Protein AF-A0A352ULX7-F1 (afdb_monomer)

Structure (mmCIF, N/CA/C/O backbone):
data_AF-A0A352ULX7-F1
#
_entry.id   AF-A0A352ULX7-F1
#
loop_
_atom_site.group_PDB
_atom_site.id
_atom_site.type_symbol
_atom_site.label_atom_id
_atom_site.label_alt_id
_atom_site.label_comp_id
_atom_site.label_asym_id
_atom_site.label_entity_id
_atom_site.label_seq_id
_atom_site.pdbx_PDB_ins_code
_atom_site.Cartn_x
_atom_site.Cartn_y
_atom_site.Cartn_z
_atom_site.occupancy
_atom_site.B_iso_or_equiv
_atom_site.auth_seq_id
_atom_site.auth_comp_id
_atom_site.auth_asym_id
_atom_site.auth_atom_id
_atom_site.pdbx_PDB_model_num
ATOM 1 N N . HIS A 1 1 ? 0.522 -12.692 -4.688 1.00 53.62 1 HIS A N 1
ATOM 2 C CA . HIS A 1 1 ? 1.016 -13.237 -3.403 1.00 53.62 1 HIS A CA 1
ATOM 3 C C . HIS A 1 1 ? 0.995 -12.275 -2.204 1.00 53.62 1 HIS A C 1
ATOM 5 O O . HIS A 1 1 ? 0.684 -12.737 -1.119 1.00 53.62 1 HIS A O 1
ATOM 11 N N . TYR A 1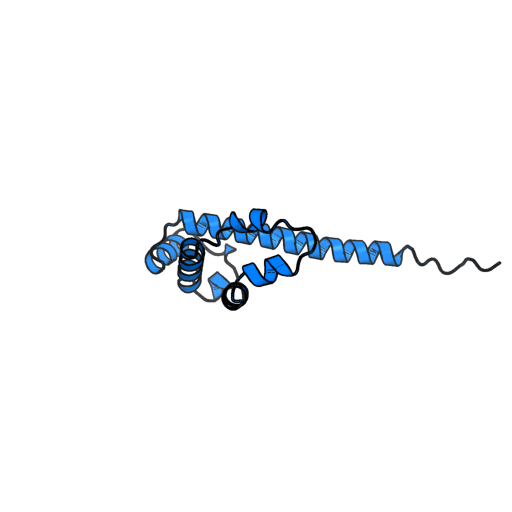 2 ? 1.266 -10.964 -2.324 1.00 55.81 2 TYR A N 1
ATOM 12 C CA . TYR A 1 2 ? 1.248 -10.044 -1.157 1.00 55.81 2 TYR A CA 1
ATOM 13 C C . TYR A 1 2 ? -0.125 -9.937 -0.456 1.00 55.81 2 TYR A C 1
ATOM 15 O O . TYR A 1 2 ? -0.206 -9.957 0.767 1.00 55.81 2 TYR A O 1
ATOM 23 N N . TYR A 1 3 ? -1.215 -9.898 -1.229 1.00 62.03 3 TYR A N 1
ATOM 24 C CA . TYR A 1 3 ? -2.576 -9.896 -0.680 1.00 62.03 3 TYR A CA 1
ATOM 25 C C . TYR A 1 3 ? -2.904 -11.191 0.079 1.00 62.03 3 TYR A C 1
ATOM 27 O O . TYR A 1 3 ? -3.437 -11.133 1.176 1.00 62.03 3 TYR A O 1
ATOM 35 N N . GLU A 1 4 ? -2.516 -12.351 -0.456 1.00 66.56 4 GLU A N 1
ATOM 36 C CA . GLU A 1 4 ? -2.720 -13.649 0.205 1.00 66.56 4 GLU A CA 1
ATOM 37 C C . GLU A 1 4 ? -1.955 -13.742 1.529 1.00 66.56 4 GLU A C 1
ATOM 39 O O . GLU A 1 4 ? -2.478 -14.278 2.498 1.00 66.56 4 GLU A O 1
ATOM 44 N N . GLN A 1 5 ? -0.752 -13.161 1.604 1.00 61.19 5 GLN A N 1
ATOM 45 C CA . GLN A 1 5 ? 0.014 -13.075 2.852 1.00 61.19 5 GLN A CA 1
ATOM 46 C C . GLN A 1 5 ? -0.692 -12.196 3.897 1.00 61.19 5 GLN A C 1
ATOM 48 O O . GLN A 1 5 ? -0.713 -12.551 5.070 1.00 61.19 5 GLN A O 1
ATOM 53 N N . LEU A 1 6 ? -1.327 -11.091 3.486 1.00 64.50 6 LEU A N 1
ATOM 54 C CA . LEU A 1 6 ? -2.125 -10.247 4.387 1.00 64.50 6 LEU A CA 1
ATOM 55 C C . LEU A 1 6 ? -3.447 -10.908 4.803 1.00 64.50 6 LEU A C 1
ATOM 57 O O . LEU A 1 6 ? -3.853 -10.804 5.957 1.00 64.50 6 LEU A O 1
ATOM 61 N N . VAL A 1 7 ? -4.112 -11.622 3.894 1.00 62.66 7 VAL A N 1
ATOM 62 C CA . VAL A 1 7 ? -5.353 -12.355 4.189 1.00 62.66 7 VAL A CA 1
ATOM 63 C C . VAL A 1 7 ? -5.086 -13.564 5.085 1.00 62.66 7 VAL A C 1
ATOM 65 O O . VAL A 1 7 ? -5.880 -13.833 5.979 1.00 62.66 7 VAL A O 1
ATOM 68 N N . SER A 1 8 ? -3.947 -14.245 4.930 1.00 59.94 8 SER A N 1
ATOM 69 C CA . SER A 1 8 ? -3.533 -15.321 5.841 1.00 59.94 8 SER A CA 1
ATOM 70 C C . SER A 1 8 ? -3.338 -14.826 7.278 1.00 59.94 8 SER A C 1
ATOM 72 O O . SER A 1 8 ? -3.543 -15.601 8.205 1.00 59.94 8 SER A O 1
ATOM 74 N N . LEU A 1 9 ? -2.988 -13.548 7.471 1.00 53.81 9 LEU A N 1
ATOM 75 C CA . LEU A 1 9 ? -2.943 -12.911 8.793 1.00 53.81 9 LEU A CA 1
ATOM 76 C C . LEU A 1 9 ? -4.342 -12.517 9.295 1.00 53.81 9 LEU A C 1
ATOM 78 O O . LEU A 1 9 ? -4.599 -12.585 10.488 1.00 53.81 9 LEU A O 1
ATOM 82 N N . LYS A 1 10 ? -5.259 -12.151 8.389 1.00 51.81 10 LYS A N 1
ATOM 83 C CA . LYS A 1 10 ? -6.671 -11.842 8.689 1.00 51.81 10 LYS A CA 1
ATOM 84 C C . LYS A 1 10 ? -7.493 -13.091 9.053 1.00 51.81 10 LYS A C 1
ATOM 86 O O . LYS A 1 10 ? -8.476 -12.979 9.773 1.00 51.81 10 LYS A O 1
ATOM 91 N N . GLY A 1 11 ? -7.109 -14.262 8.536 1.00 52.84 11 GLY A N 1
ATOM 92 C CA . GLY A 1 11 ? -7.776 -15.550 8.766 1.00 52.84 11 GLY A CA 1
ATOM 93 C C . GLY A 1 11 ? -7.333 -16.297 10.028 1.00 52.84 11 GLY A C 1
ATOM 94 O O . GLY A 1 11 ? -7.975 -17.276 10.401 1.00 52.84 11 GLY A O 1
ATOM 95 N N . MET A 1 12 ? -6.269 -15.847 10.700 1.00 51.66 12 MET A N 1
ATOM 96 C CA . MET A 1 12 ? -5.955 -16.294 12.056 1.00 51.66 12 MET A CA 1
ATOM 97 C C . MET A 1 12 ? -6.806 -15.468 13.019 1.00 51.66 12 MET A C 1
ATOM 99 O O . MET A 1 12 ? -6.489 -14.318 13.318 1.00 51.66 12 MET A O 1
ATOM 103 N N . GLY A 1 13 ? -7.928 -16.051 13.446 1.00 48.56 13 GLY A N 1
ATOM 104 C CA . GLY A 1 13 ? -8.700 -15.537 14.571 1.00 48.56 13 GLY A CA 1
ATOM 105 C C . GLY A 1 13 ? -7.775 -15.263 15.756 1.00 48.56 13 GLY A C 1
ATOM 106 O O . GLY A 1 13 ? -6.852 -16.036 16.005 1.00 48.56 13 GLY A O 1
ATOM 107 N N . SER A 1 14 ? -8.013 -14.122 16.405 1.00 54.56 14 SER A N 1
ATOM 108 C CA . SER A 1 14 ? -7.418 -13.715 17.680 1.00 54.56 14 SER A CA 1
ATOM 109 C C . SER A 1 14 ? -5.894 -13.863 17.757 1.00 54.56 14 SER A C 1
ATOM 111 O O . SER A 1 14 ? -5.341 -14.859 18.212 1.00 54.56 14 SER A O 1
ATOM 113 N N . MET A 1 15 ? -5.182 -12.767 17.481 1.00 52.06 15 MET A N 1
ATOM 114 C CA . MET A 1 15 ? -3.811 -12.575 17.978 1.00 52.06 15 MET A CA 1
ATOM 115 C C . MET A 1 15 ? -3.660 -12.843 19.495 1.00 52.06 15 MET A C 1
ATOM 117 O O . MET A 1 15 ? -2.542 -13.037 19.967 1.00 52.06 15 MET A O 1
ATOM 121 N N . GLU A 1 16 ? -4.759 -12.854 20.256 1.00 52.75 16 GLU A N 1
ATOM 122 C CA . GLU A 1 16 ? -4.810 -13.290 21.655 1.00 52.75 16 GLU A CA 1
ATOM 123 C C . GLU A 1 16 ? -4.384 -14.756 21.837 1.00 52.75 16 GLU A C 1
ATOM 125 O O . GLU A 1 16 ? -3.676 -15.054 22.798 1.00 52.75 16 GLU A O 1
ATOM 130 N N . ASP A 1 17 ? -4.697 -15.645 20.889 1.00 55.38 17 ASP A N 1
ATOM 131 C CA . ASP A 1 17 ? -4.293 -17.056 20.949 1.00 55.38 17 ASP A CA 1
ATOM 132 C C . ASP A 1 17 ? -2.806 -17.234 20.604 1.00 55.38 17 ASP A C 1
ATOM 134 O O . ASP A 1 17 ? -2.101 -18.037 21.216 1.00 55.38 17 ASP A O 1
ATOM 138 N N . LEU A 1 18 ? -2.283 -16.416 19.681 1.00 53.75 18 LEU A N 1
ATOM 139 C CA . LEU A 1 18 ? -0.853 -16.371 19.343 1.00 53.75 18 LEU A CA 1
ATOM 140 C C . LEU A 1 18 ? -0.003 -15.768 20.471 1.00 53.75 18 LEU A C 1
ATOM 142 O O . LEU A 1 18 ? 1.109 -16.236 20.721 1.00 53.75 18 LEU A O 1
ATOM 146 N N . ALA A 1 19 ? -0.524 -14.759 21.176 1.00 56.19 19 ALA A N 1
ATOM 147 C CA . ALA A 1 19 ? 0.122 -14.162 22.346 1.00 56.19 19 ALA A CA 1
ATOM 148 C C . ALA A 1 19 ? 0.347 -15.191 23.467 1.00 56.19 19 ALA A C 1
ATOM 150 O O . ALA A 1 19 ? 1.355 -15.122 24.167 1.00 56.19 19 ALA A O 1
ATOM 151 N N . GLY A 1 20 ? -0.560 -16.166 23.604 1.00 57.69 20 GLY A N 1
ATOM 152 C CA . GLY A 1 20 ? -0.455 -17.262 24.570 1.00 57.69 20 GLY A CA 1
ATOM 153 C C . GLY A 1 20 ? 0.594 -18.330 24.233 1.00 57.69 20 GLY A C 1
ATOM 154 O O . GLY A 1 20 ? 0.946 -19.120 25.107 1.00 57.69 20 GLY A O 1
ATOM 155 N N . MET A 1 21 ? 1.122 -18.363 23.003 1.00 62.00 21 MET A N 1
ATOM 156 C CA . MET A 1 21 ? 2.067 -19.395 22.543 1.00 62.00 21 MET A CA 1
ATOM 157 C C . MET A 1 21 ? 3.538 -18.949 22.526 1.00 62.00 21 MET A C 1
ATOM 159 O O . MET A 1 21 ? 4.413 -19.777 22.269 1.00 62.00 21 MET A O 1
ATOM 163 N N . ILE A 1 22 ? 3.843 -17.675 22.806 1.00 54.41 22 ILE A N 1
ATOM 164 C CA . ILE A 1 22 ? 5.223 -17.160 22.839 1.00 54.41 22 ILE A CA 1
ATOM 165 C C . ILE A 1 22 ? 5.682 -17.015 24.300 1.00 54.41 22 ILE A C 1
ATOM 167 O O . ILE A 1 22 ? 5.328 -16.034 24.961 1.00 54.41 22 ILE A O 1
ATOM 171 N N . PRO A 1 23 ? 6.490 -17.953 24.833 1.00 53.47 23 PRO A N 1
ATOM 172 C CA . PRO A 1 23 ? 7.011 -17.834 26.189 1.00 53.47 23 PRO A CA 1
ATOM 173 C C . PRO A 1 23 ? 7.939 -16.616 26.297 1.00 53.47 23 PRO A C 1
ATOM 175 O O . PRO A 1 23 ? 8.887 -16.471 25.528 1.00 53.47 23 PRO A O 1
ATOM 178 N N . GLY A 1 24 ? 7.667 -15.739 27.266 1.00 62.62 24 GLY A N 1
ATOM 179 C CA . GLY A 1 24 ? 8.485 -14.554 27.552 1.00 62.62 24 GLY A CA 1
AT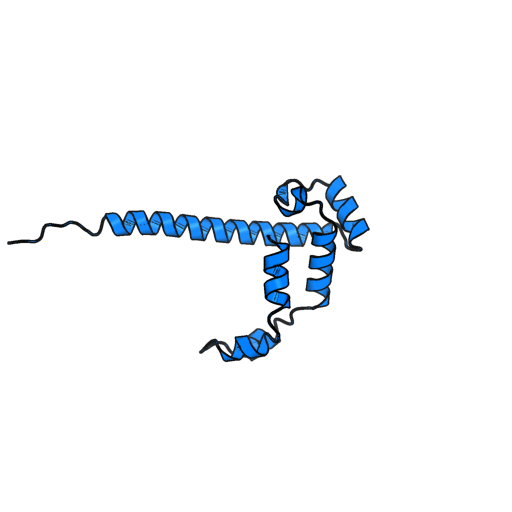OM 180 C C . GLY A 1 24 ? 8.039 -13.256 26.872 1.00 62.62 24 GLY A C 1
ATOM 181 O O . GLY A 1 24 ? 8.697 -12.235 27.065 1.00 62.62 24 GLY A O 1
ATOM 182 N N . MET A 1 25 ? 6.929 -13.252 26.123 1.00 59.44 25 MET A N 1
ATOM 183 C CA . MET A 1 25 ? 6.349 -12.021 25.580 1.00 59.44 25 MET A CA 1
ATOM 184 C C . MET A 1 25 ? 5.160 -11.578 26.437 1.00 59.44 25 MET A C 1
ATOM 186 O O . MET A 1 25 ? 4.178 -12.298 26.587 1.00 59.44 25 MET A O 1
ATOM 190 N N . ASP A 1 26 ? 5.264 -10.395 27.040 1.00 56.16 26 ASP A N 1
ATOM 191 C CA . ASP A 1 26 ? 4.213 -9.840 27.889 1.00 56.16 26 ASP A CA 1
ATOM 192 C C . ASP A 1 26 ? 2.962 -9.571 27.033 1.00 56.16 26 ASP A C 1
ATOM 194 O O . ASP A 1 26 ? 3.001 -8.767 26.097 1.00 56.16 26 ASP A O 1
ATOM 198 N N . ALA A 1 27 ? 1.839 -10.231 27.328 1.00 54.34 27 ALA A N 1
ATOM 199 C CA . ALA A 1 27 ? 0.582 -10.067 26.589 1.00 54.34 27 ALA A CA 1
ATOM 200 C C . ALA A 1 27 ? 0.116 -8.593 26.538 1.00 54.34 27 ALA A C 1
ATOM 202 O O . ALA A 1 27 ? -0.616 -8.186 25.633 1.00 54.34 27 ALA A O 1
ATOM 203 N N . LYS A 1 28 ? 0.584 -7.750 27.471 1.00 52.69 28 LYS A N 1
ATOM 204 C CA . LYS A 1 28 ? 0.364 -6.295 27.454 1.00 52.69 28 LYS A CA 1
ATOM 205 C C . LYS A 1 28 ? 1.160 -5.550 26.377 1.00 52.69 28 LYS A C 1
ATOM 207 O O . LYS A 1 28 ? 0.669 -4.534 25.891 1.00 52.69 28 LYS A O 1
ATOM 212 N N . ALA A 1 29 ? 2.334 -6.036 25.973 1.00 52.38 29 ALA A N 1
ATOM 213 C CA . ALA A 1 29 ? 3.114 -5.446 24.882 1.00 52.38 29 ALA A CA 1
ATOM 214 C C . ALA A 1 29 ? 2.412 -5.627 23.523 1.00 52.38 29 ALA A C 1
ATOM 216 O O . ALA A 1 29 ? 2.516 -4.767 22.651 1.00 52.38 29 ALA A O 1
ATOM 217 N N . LEU A 1 30 ? 1.627 -6.700 23.376 1.00 49.47 30 LEU A N 1
ATOM 218 C CA . LEU A 1 30 ? 0.772 -6.935 22.210 1.00 49.47 30 LEU A CA 1
ATOM 219 C C . LEU A 1 30 ? -0.574 -6.201 22.277 1.00 49.47 30 LEU A C 1
ATOM 221 O O . LEU A 1 30 ? -1.094 -5.826 21.233 1.00 49.47 30 LEU A O 1
ATOM 225 N N . LYS A 1 31 ? -1.111 -5.910 23.473 1.00 46.81 31 LYS A N 1
ATOM 226 C CA . LYS A 1 31 ? -2.339 -5.098 23.632 1.00 46.81 31 LYS A CA 1
ATOM 227 C C . LYS A 1 31 ? -2.229 -3.680 23.053 1.00 46.81 31 LYS A C 1
ATOM 229 O O . LYS A 1 31 ? -3.251 -3.086 22.733 1.00 46.81 31 LYS A O 1
ATOM 234 N N . GLY A 1 32 ? -1.018 -3.127 22.946 1.00 43.56 32 GLY A N 1
ATOM 235 C CA . GLY A 1 32 ? -0.760 -1.816 22.332 1.00 43.56 32 GLY A CA 1
ATOM 236 C C . GLY A 1 32 ? -0.546 -1.869 20.817 1.00 43.56 32 GLY A C 1
ATOM 237 O O . GLY A 1 32 ? -0.708 -0.858 20.135 1.00 43.56 32 GLY A O 1
ATOM 238 N N . ALA A 1 33 ? -0.248 -3.050 20.274 1.00 49.09 33 ALA A N 1
ATOM 239 C CA . ALA A 1 33 ? -0.352 -3.327 18.851 1.00 49.09 33 ALA A CA 1
ATOM 240 C C . ALA A 1 33 ? -1.817 -3.642 18.531 1.00 49.09 33 ALA A C 1
ATOM 242 O O . ALA A 1 33 ? -2.139 -4.724 18.045 1.00 49.09 33 ALA A O 1
ATOM 243 N N . SER A 1 34 ? -2.720 -2.702 18.835 1.00 47.84 34 SER A N 1
ATOM 244 C CA . SER A 1 34 ? -4.059 -2.728 18.262 1.00 47.84 34 SER A CA 1
ATOM 245 C C . SER A 1 34 ? -3.859 -2.747 16.758 1.00 47.84 34 SER A C 1
ATOM 247 O O . SER A 1 34 ? -3.470 -1.739 16.161 1.00 47.84 34 SER A O 1
ATOM 249 N N . PHE A 1 35 ? -4.052 -3.918 16.158 1.00 53.66 35 PHE A N 1
ATOM 250 C CA . PHE A 1 35 ? -4.237 -4.048 14.730 1.00 53.66 35 PHE A CA 1
ATOM 251 C C . PHE A 1 35 ? -5.454 -3.192 14.421 1.00 53.66 35 PHE A C 1
ATOM 253 O O . PHE A 1 35 ? -6.588 -3.607 14.627 1.00 53.66 35 PHE A O 1
ATOM 260 N N . ASP A 1 36 ? -5.203 -1.936 14.052 1.00 62.44 36 ASP A N 1
ATOM 261 C CA . ASP A 1 36 ? -6.253 -1.008 13.688 1.00 62.44 36 ASP A CA 1
ATOM 262 C C . ASP A 1 36 ? -6.912 -1.619 12.457 1.00 62.44 36 ASP A C 1
ATOM 264 O O . ASP A 1 36 ? -6.370 -1.569 11.350 1.00 62.44 36 ASP A O 1
ATOM 268 N N . GLU A 1 37 ? -8.060 -2.262 12.658 1.00 68.19 37 GLU A N 1
ATOM 269 C CA . GLU A 1 37 ? -8.839 -2.878 11.588 1.00 68.19 37 GLU A CA 1
ATOM 270 C C . GLU A 1 37 ? -9.098 -1.862 10.471 1.00 68.19 37 GLU A C 1
ATOM 272 O O . GLU A 1 37 ? -9.148 -2.225 9.296 1.00 68.19 37 GLU A O 1
ATOM 277 N N . LYS A 1 38 ? -9.157 -0.563 10.808 1.00 76.75 38 LYS A N 1
ATOM 278 C CA . LYS A 1 38 ? -9.269 0.532 9.839 1.00 76.75 38 LYS A CA 1
ATOM 279 C C . LYS A 1 38 ? -7.973 0.784 9.070 1.00 76.75 38 LYS A C 1
ATOM 281 O O . LYS A 1 38 ? -8.008 1.251 7.934 1.00 76.75 38 LYS A O 1
ATOM 286 N N . ALA A 1 39 ? -6.805 0.542 9.655 1.00 77.44 39 ALA A N 1
ATOM 287 C CA . ALA A 1 39 ? -5.528 0.601 8.941 1.00 77.44 39 ALA A CA 1
ATOM 288 C C . ALA A 1 39 ? -5.358 -0.603 8.001 1.00 77.44 39 ALA A C 1
ATOM 290 O O . ALA A 1 39 ? -4.915 -0.431 6.860 1.00 77.44 39 ALA A O 1
ATOM 291 N N . LEU A 1 40 ? -5.768 -1.795 8.443 1.00 80.44 40 LEU A N 1
ATOM 292 C CA . LEU A 1 40 ? -5.791 -2.996 7.608 1.00 80.44 40 LEU A CA 1
ATOM 293 C C . LEU A 1 40 ? -6.773 -2.857 6.444 1.00 80.44 40 LEU A C 1
ATOM 295 O O . LEU A 1 40 ? -6.392 -3.105 5.303 1.00 80.44 40 LEU A O 1
ATOM 299 N N . SER A 1 41 ? -7.999 -2.396 6.697 1.00 86.06 41 SER A N 1
ATOM 300 C CA . SER A 1 41 ? -9.008 -2.220 5.646 1.00 86.06 41 SER A CA 1
ATOM 301 C C . SER A 1 41 ? -8.596 -1.168 4.614 1.00 86.06 41 SER A C 1
ATOM 303 O O . SER A 1 41 ? -8.770 -1.383 3.416 1.00 86.06 41 SER A O 1
ATOM 305 N N . ARG A 1 42 ? -7.956 -0.067 5.038 1.00 89.50 42 ARG A N 1
ATOM 306 C CA . ARG A 1 42 ? -7.361 0.921 4.118 1.00 89.50 42 ARG A CA 1
ATOM 307 C C . ARG A 1 42 ? -6.247 0.318 3.268 1.00 89.50 42 ARG A C 1
ATOM 309 O O . ARG A 1 42 ? -6.176 0.581 2.070 1.00 89.50 42 ARG A O 1
ATOM 316 N N . THR A 1 43 ? -5.389 -0.493 3.876 1.00 89.50 43 THR A N 1
ATOM 317 C CA . THR A 1 43 ? -4.310 -1.194 3.170 1.00 89.50 43 THR A CA 1
ATOM 318 C C . THR A 1 43 ? -4.872 -2.164 2.133 1.00 89.50 43 THR A C 1
ATOM 320 O O . THR A 1 43 ? -4.450 -2.151 0.977 1.00 89.50 43 THR A O 1
ATOM 323 N N . GLU A 1 44 ? -5.876 -2.948 2.518 1.00 90.62 44 GLU A N 1
ATOM 324 C CA . GLU A 1 44 ? -6.611 -3.849 1.633 1.00 90.62 44 GLU A CA 1
ATOM 325 C C . GLU A 1 44 ? -7.245 -3.086 0.461 1.00 90.62 44 GLU A C 1
ATOM 327 O O . GLU A 1 44 ? -7.002 -3.440 -0.692 1.00 90.62 44 GLU A O 1
ATOM 332 N N . ALA A 1 45 ? -7.952 -1.983 0.722 1.00 94.44 45 ALA A N 1
ATOM 333 C CA . ALA A 1 45 ? -8.557 -1.150 -0.318 1.00 94.44 45 ALA A CA 1
ATOM 334 C C . ALA A 1 45 ? -7.522 -0.591 -1.314 1.00 94.44 45 ALA A C 1
ATOM 336 O O . ALA A 1 45 ? -7.750 -0.607 -2.528 1.00 94.44 45 ALA A O 1
ATOM 337 N N . ILE A 1 46 ? -6.362 -0.136 -0.822 1.00 95.19 46 ILE A N 1
ATOM 338 C CA . ILE A 1 46 ? -5.245 0.334 -1.658 1.00 95.19 46 ILE A CA 1
ATOM 339 C C . ILE A 1 46 ? -4.749 -0.786 -2.579 1.00 95.19 46 ILE A C 1
ATOM 341 O O . ILE A 1 46 ? -4.607 -0.574 -3.784 1.00 95.19 46 ILE A O 1
ATOM 345 N N . ILE A 1 47 ? -4.501 -1.980 -2.035 1.00 93.44 47 ILE A N 1
ATOM 346 C CA . ILE A 1 47 ? -3.975 -3.123 -2.796 1.00 93.44 47 ILE A CA 1
ATOM 347 C C . ILE A 1 47 ? -4.998 -3.602 -3.827 1.00 93.44 47 ILE A C 1
ATOM 349 O O . ILE A 1 47 ? -4.641 -3.855 -4.981 1.00 93.44 47 ILE A O 1
ATOM 353 N N . LEU A 1 48 ? -6.275 -3.686 -3.449 1.00 95.06 48 LEU A N 1
ATOM 354 C CA . LEU A 1 48 ? -7.353 -4.092 -4.350 1.00 95.06 48 LEU A CA 1
ATOM 355 C C . LEU A 1 48 ? -7.538 -3.107 -5.517 1.00 95.06 48 LEU A C 1
ATOM 357 O O . LEU A 1 48 ? -7.869 -3.533 -6.621 1.00 95.06 48 LEU A O 1
ATOM 361 N N . SER A 1 49 ? -7.196 -1.832 -5.326 1.00 96.81 49 SER A N 1
ATOM 362 C CA . SER A 1 49 ? -7.235 -0.790 -6.368 1.00 96.81 49 SER A CA 1
ATOM 363 C C . SER A 1 49 ? -6.018 -0.787 -7.315 1.0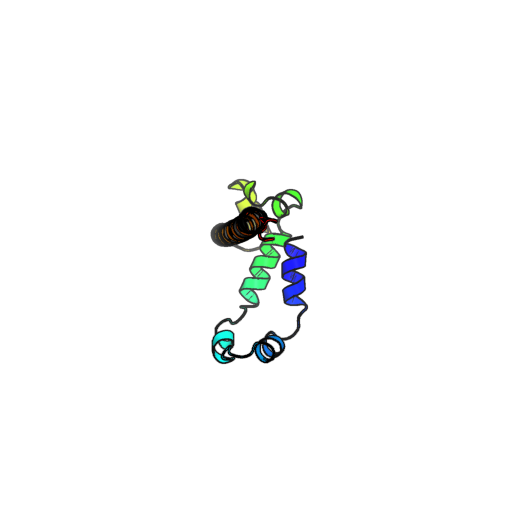0 96.81 49 SER A C 1
ATOM 365 O O . SER A 1 49 ? -5.961 -0.019 -8.286 1.00 96.81 49 SER A O 1
ATOM 367 N N . MET A 1 50 ? -5.018 -1.636 -7.060 1.00 96.44 50 MET A N 1
ATOM 368 C CA . MET A 1 50 ? -3.883 -1.860 -7.961 1.00 96.44 50 MET A CA 1
ATOM 369 C C . MET A 1 50 ? -4.216 -2.898 -9.034 1.00 96.44 50 MET A C 1
ATOM 371 O O . MET A 1 50 ? -4.946 -3.860 -8.794 1.00 96.44 50 MET A O 1
ATOM 375 N N . THR A 1 51 ? -3.596 -2.752 -10.202 1.00 96.19 51 THR A N 1
ATOM 376 C CA . THR A 1 51 ? -3.558 -3.803 -11.230 1.00 96.19 51 THR A CA 1
ATOM 377 C C . THR A 1 51 ? -2.611 -4.939 -10.814 1.00 96.19 51 THR A C 1
ATOM 379 O O . THR A 1 51 ? -1.686 -4.689 -10.037 1.00 96.19 51 THR A O 1
ATOM 382 N N . PRO A 1 52 ? -2.751 -6.167 -11.354 1.00 94.62 52 PRO A N 1
ATOM 383 C CA . PRO A 1 52 ? -1.862 -7.287 -11.020 1.00 94.62 52 PRO A CA 1
ATOM 384 C C . PRO A 1 52 ? -0.372 -6.945 -11.172 1.00 94.62 52 PRO A C 1
ATOM 386 O O . PRO A 1 52 ? 0.404 -7.120 -10.239 1.00 94.62 52 PRO A O 1
ATOM 389 N N . LYS A 1 53 ? -0.005 -6.295 -12.284 1.00 94.56 53 LYS A N 1
ATOM 390 C CA . LYS A 1 53 ? 1.370 -5.847 -12.555 1.00 94.56 53 LYS A CA 1
ATOM 391 C C . LYS A 1 53 ? 1.919 -4.888 -11.490 1.00 94.56 53 LYS A C 1
ATOM 393 O O . LYS A 1 53 ? 3.107 -4.915 -11.184 1.00 94.56 53 LYS A O 1
ATOM 398 N N . GLU A 1 54 ? 1.071 -4.015 -10.952 1.00 95.12 54 GLU A N 1
ATOM 399 C CA . GLU A 1 54 ? 1.453 -3.067 -9.899 1.00 95.12 54 GLU A CA 1
ATOM 400 C C . GLU A 1 54 ? 1.559 -3.747 -8.528 1.00 95.12 54 GLU A C 1
ATOM 402 O O . GLU A 1 54 ? 2.404 -3.350 -7.733 1.00 95.12 54 GLU A O 1
ATOM 407 N N . ARG A 1 55 ? 0.754 -4.785 -8.258 1.00 92.62 55 ARG A N 1
ATOM 408 C CA . ARG A 1 55 ? 0.857 -5.588 -7.025 1.00 92.62 55 ARG A CA 1
ATOM 409 C C . ARG A 1 55 ? 2.130 -6.428 -6.999 1.00 92.62 55 ARG A C 1
ATOM 411 O O . ARG A 1 55 ? 2.744 -6.557 -5.945 1.00 92.62 55 ARG A O 1
ATOM 418 N N . ASP A 1 56 ? 2.516 -6.979 -8.147 1.00 89.62 56 ASP A N 1
ATOM 419 C CA . ASP A 1 56 ? 3.730 -7.791 -8.280 1.00 89.62 56 ASP A CA 1
ATOM 420 C C . ASP A 1 56 ? 4.998 -6.937 -8.191 1.00 89.62 56 ASP A C 1
ATOM 422 O O . ASP A 1 56 ? 6.023 -7.378 -7.673 1.00 89.62 56 ASP A O 1
ATOM 426 N N . ASN A 1 57 ? 4.930 -5.693 -8.674 1.00 90.12 57 ASN A N 1
ATOM 427 C CA . ASN A 1 57 ? 6.031 -4.745 -8.586 1.00 90.12 57 ASN A CA 1
ATOM 428 C C . ASN A 1 57 ? 5.542 -3.334 -8.210 1.00 90.12 57 ASN A C 1
ATOM 430 O O . ASN A 1 57 ? 5.375 -2.484 -9.092 1.00 90.12 57 ASN A O 1
ATOM 434 N N . PRO A 1 58 ? 5.394 -3.039 -6.905 1.00 90.19 58 PRO A N 1
ATOM 435 C CA . PRO A 1 58 ? 4.954 -1.723 -6.434 1.00 90.19 58 PRO A CA 1
ATOM 436 C C . PRO A 1 58 ? 5.901 -0.569 -6.815 1.00 90.19 58 PRO A C 1
ATOM 438 O O . PRO A 1 58 ? 5.486 0.591 -6.841 1.00 90.19 58 PRO A O 1
ATOM 441 N N . GLY A 1 59 ? 7.153 -0.867 -7.186 1.00 88.94 59 GLY A N 1
ATOM 442 C CA . GLY A 1 59 ? 8.140 0.124 -7.625 1.00 88.94 59 GLY A CA 1
ATOM 443 C C . GLY A 1 59 ? 7.793 0.829 -8.943 1.00 88.94 59 GLY A C 1
ATOM 444 O O . GLY A 1 59 ? 8.319 1.905 -9.215 1.00 88.94 59 GLY A O 1
ATOM 445 N N . ILE A 1 60 ? 6.875 0.284 -9.754 1.00 93.38 60 ILE A N 1
ATOM 446 C CA . ILE A 1 60 ? 6.445 0.914 -11.020 1.00 93.38 60 ILE A CA 1
ATOM 447 C C . ILE A 1 60 ? 5.403 2.028 -10.824 1.00 93.38 60 ILE A C 1
ATOM 449 O O . ILE A 1 60 ? 4.959 2.650 -11.797 1.00 93.38 60 ILE A O 1
ATOM 453 N N . LEU A 1 61 ? 4.955 2.265 -9.586 1.00 94.75 61 LEU A N 1
ATOM 454 C CA . LEU A 1 61 ? 3.934 3.260 -9.278 1.00 94.75 61 LEU A CA 1
ATOM 455 C C . LEU A 1 61 ? 4.482 4.684 -9.424 1.00 94.75 61 LEU A C 1
ATOM 457 O O . LEU A 1 61 ? 5.124 5.232 -8.530 1.00 94.75 61 LEU A O 1
ATOM 461 N N . ASN A 1 62 ? 4.154 5.316 -10.548 1.00 96.12 62 ASN A N 1
ATOM 462 C CA . ASN A 1 62 ? 4.370 6.742 -10.776 1.00 96.12 62 ASN A CA 1
ATOM 463 C C . ASN A 1 62 ? 3.221 7.599 -10.200 1.00 96.12 62 ASN A C 1
ATOM 465 O O . ASN A 1 62 ? 2.209 7.084 -9.718 1.00 96.12 62 ASN A O 1
ATOM 469 N N . SER A 1 63 ? 3.353 8.926 -10.274 1.00 95.88 63 SER A N 1
ATOM 470 C CA . SER A 1 63 ? 2.370 9.873 -9.725 1.00 95.88 63 SER A CA 1
ATOM 471 C C . SER A 1 63 ? 0.953 9.685 -10.280 1.00 95.88 63 SER A C 1
ATOM 473 O O . SER A 1 63 ? -0.012 9.787 -9.526 1.00 95.88 63 SER A O 1
ATOM 475 N N . ALA A 1 64 ? 0.809 9.375 -11.573 1.00 97.31 64 ALA A N 1
ATOM 476 C CA . ALA A 1 64 ? -0.497 9.152 -12.195 1.00 97.31 64 ALA A CA 1
ATOM 477 C C . ALA A 1 64 ? -1.174 7.878 -11.658 1.00 97.31 64 ALA A C 1
ATOM 479 O O . ALA A 1 64 ? -2.344 7.911 -11.278 1.00 97.31 64 ALA A O 1
ATOM 480 N N . ARG A 1 65 ? -0.422 6.775 -11.536 1.00 97.75 65 ARG A N 1
ATOM 481 C CA . ARG A 1 65 ? -0.923 5.514 -10.962 1.00 97.75 65 ARG A CA 1
ATOM 482 C C . ARG A 1 65 ? -1.324 5.685 -9.501 1.00 97.75 65 ARG A C 1
ATOM 484 O O . ARG A 1 65 ? -2.401 5.242 -9.118 1.00 97.75 65 ARG A O 1
ATOM 491 N N . LYS A 1 66 ? -0.512 6.391 -8.705 1.00 97.38 66 LYS A N 1
ATOM 492 C CA . LYS A 1 66 ? -0.828 6.688 -7.297 1.00 97.38 66 LYS A CA 1
ATOM 493 C C . LYS A 1 66 ? -2.120 7.495 -7.155 1.00 97.38 66 LYS A C 1
ATOM 495 O O . LYS A 1 66 ? -2.929 7.166 -6.299 1.00 97.38 66 LYS A O 1
ATOM 500 N N . LYS A 1 67 ? -2.348 8.502 -8.009 1.00 97.75 67 LYS A N 1
ATOM 501 C CA . LYS A 1 67 ? -3.609 9.269 -8.021 1.00 97.75 67 LYS A CA 1
ATOM 502 C C . LYS A 1 67 ? -4.818 8.388 -8.355 1.00 97.75 67 LYS A C 1
ATOM 504 O O . LYS A 1 67 ? -5.829 8.480 -7.669 1.00 97.75 67 LYS A O 1
ATOM 509 N N . ARG A 1 68 ? -4.703 7.509 -9.359 1.00 97.88 68 ARG A N 1
ATOM 510 C CA . ARG A 1 68 ? -5.771 6.560 -9.727 1.00 97.88 68 ARG A CA 1
ATOM 511 C C . ARG A 1 68 ? -6.101 5.604 -8.578 1.00 97.88 68 ARG A C 1
ATOM 513 O O . ARG A 1 68 ? -7.268 5.408 -8.273 1.00 97.88 68 ARG A O 1
ATOM 520 N N . ILE A 1 69 ? -5.078 5.023 -7.949 1.00 97.88 69 ILE A N 1
ATOM 521 C CA . ILE A 1 69 ? -5.248 4.103 -6.815 1.00 97.88 69 ILE A CA 1
ATOM 522 C C . ILE A 1 69 ? -5.922 4.830 -5.656 1.00 97.88 69 ILE 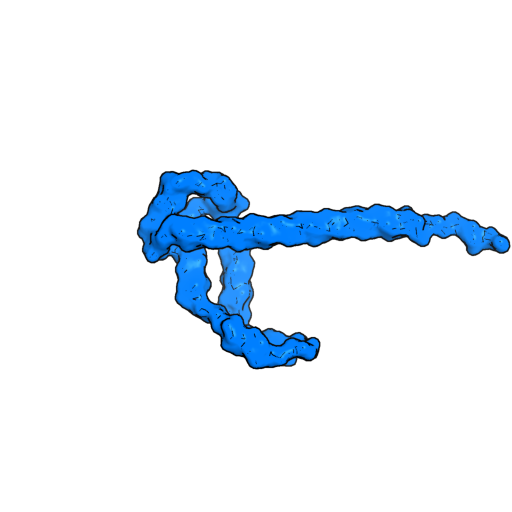A C 1
ATOM 524 O O . ILE A 1 69 ? -6.934 4.346 -5.181 1.00 97.88 69 ILE A O 1
ATOM 528 N N . ALA A 1 70 ? -5.429 6.014 -5.279 1.00 97.56 70 ALA A N 1
ATOM 529 C CA . ALA A 1 70 ? -5.992 6.834 -4.205 1.00 97.56 70 ALA A CA 1
ATOM 530 C C . ALA A 1 70 ? -7.491 7.115 -4.410 1.00 97.56 70 ALA A C 1
ATOM 532 O O . ALA A 1 70 ? -8.285 6.939 -3.489 1.00 97.56 70 ALA A O 1
ATOM 533 N N . ALA A 1 71 ? -7.881 7.487 -5.633 1.00 97.50 71 ALA A N 1
ATOM 534 C CA . ALA A 1 71 ? -9.281 7.702 -5.985 1.00 97.50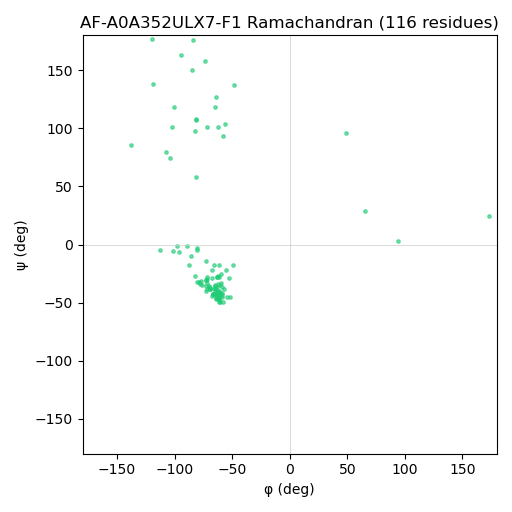 71 ALA A CA 1
ATOM 535 C C . ALA A 1 71 ? -10.116 6.409 -5.915 1.00 97.50 71 ALA A C 1
ATOM 537 O O . ALA A 1 71 ? -11.243 6.446 -5.435 1.00 97.50 71 ALA A O 1
ATOM 538 N N . GLY A 1 72 ? -9.565 5.273 -6.357 1.00 96.06 72 GLY A N 1
ATOM 539 C CA . GLY A 1 72 ? -10.249 3.974 -6.322 1.00 96.06 72 GLY A CA 1
ATOM 540 C C . GLY A 1 72 ? -10.381 3.368 -4.921 1.00 96.06 72 GLY A C 1
ATOM 541 O O . GLY A 1 72 ? -11.360 2.682 -4.647 1.00 96.06 72 GLY A O 1
ATOM 542 N N . SER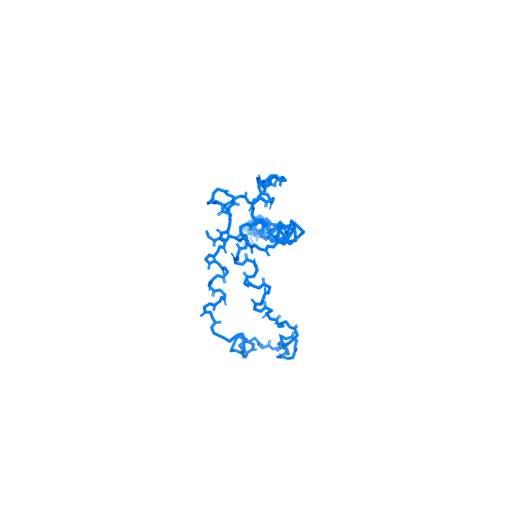 A 1 73 ? -9.432 3.648 -4.026 1.00 95.50 73 SER A N 1
ATOM 543 C CA . SER A 1 73 ? -9.408 3.115 -2.659 1.00 95.50 73 SER A CA 1
ATOM 544 C C . SER A 1 73 ? -10.010 4.053 -1.614 1.00 95.50 73 SER A C 1
ATOM 546 O O . SER A 1 73 ? -10.112 3.665 -0.453 1.00 95.50 73 SER A O 1
ATOM 548 N N . GLY A 1 74 ? -10.365 5.289 -1.985 1.00 95.38 74 GLY A N 1
ATOM 549 C CA . GLY A 1 74 ? -10.818 6.309 -1.034 1.00 95.38 74 GLY A CA 1
ATOM 550 C C . GLY A 1 74 ? -9.724 6.747 -0.052 1.00 95.38 74 GLY A C 1
ATOM 551 O O . GLY A 1 74 ? -10.017 7.123 1.081 1.00 95.38 74 GLY A O 1
ATOM 552 N N . THR A 1 75 ? -8.454 6.672 -0.458 1.00 95.81 75 THR A N 1
ATOM 553 C CA . THR A 1 75 ? -7.294 7.031 0.378 1.00 95.81 75 THR A CA 1
ATOM 554 C C . THR A 1 75 ? -6.487 8.162 -0.249 1.00 95.81 75 THR A C 1
ATOM 556 O O . THR A 1 75 ? -6.767 8.613 -1.357 1.00 95.81 75 THR A O 1
ATOM 559 N N . SER A 1 76 ? -5.441 8.632 0.431 1.00 96.62 76 SER A N 1
ATOM 560 C CA . SER A 1 76 ? -4.551 9.660 -0.113 1.00 96.62 76 SER A CA 1
ATOM 561 C C . SER A 1 76 ? -3.312 9.067 -0.797 1.00 96.62 76 SER A C 1
ATOM 563 O O . SER A 1 76 ? -2.901 7.932 -0.549 1.00 96.62 76 SER A O 1
ATOM 565 N N . VAL A 1 77 ? -2.639 9.877 -1.620 1.00 95.94 77 VAL A N 1
ATOM 566 C CA . VAL A 1 77 ? -1.314 9.533 -2.176 1.00 95.94 77 VAL A CA 1
ATOM 567 C C . VAL A 1 77 ? -0.263 9.364 -1.067 1.00 95.94 77 VAL A C 1
ATOM 569 O O . VAL A 1 77 ? 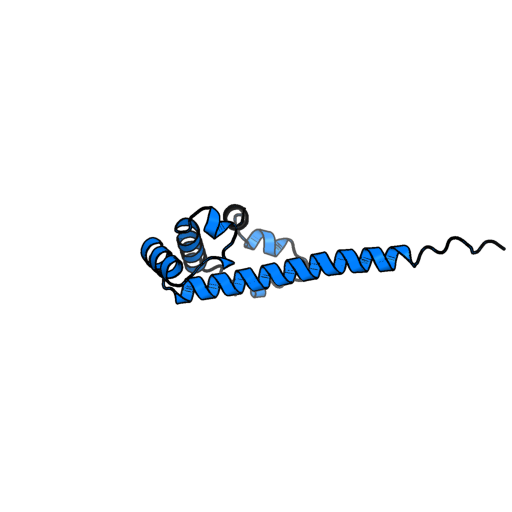0.694 8.605 -1.225 1.00 95.94 77 VAL A O 1
ATOM 572 N N . VAL A 1 78 ? -0.441 10.042 0.071 1.00 95.88 78 VAL A N 1
ATOM 573 C CA . VAL A 1 78 ? 0.449 9.925 1.233 1.00 95.88 78 VAL A CA 1
ATOM 574 C C . VAL A 1 78 ? 0.353 8.529 1.843 1.00 95.88 78 VAL A C 1
ATOM 576 O O . VAL A 1 78 ? 1.389 7.935 2.138 1.00 95.88 78 VAL A O 1
ATOM 579 N N . ASP A 1 79 ? -0.856 7.979 1.958 1.00 93.56 79 ASP A N 1
ATOM 580 C CA . ASP A 1 79 ? -1.080 6.623 2.474 1.00 93.56 79 ASP A CA 1
ATOM 581 C C . ASP A 1 79 ? -0.404 5.576 1.585 1.00 93.56 79 ASP A C 1
ATOM 583 O O . ASP A 1 79 ? 0.307 4.699 2.074 1.00 93.56 79 ASP A O 1
ATOM 587 N N . ILE A 1 80 ? -0.510 5.738 0.263 1.00 94.88 80 ILE A N 1
ATOM 588 C CA . ILE A 1 80 ? 0.163 4.862 -0.705 1.00 94.88 80 ILE A CA 1
ATOM 589 C C . ILE A 1 80 ? 1.687 4.945 -0.551 1.00 94.88 80 ILE A C 1
ATOM 591 O O . ILE A 1 80 ? 2.373 3.927 -0.559 1.00 94.88 80 ILE A O 1
ATOM 595 N N . ASN A 1 81 ? 2.246 6.145 -0.377 1.00 94.88 81 ASN A N 1
ATOM 596 C CA . ASN A 1 81 ? 3.688 6.303 -0.170 1.00 94.88 81 ASN A CA 1
ATOM 597 C C . ASN A 1 81 ? 4.166 5.671 1.146 1.00 94.88 81 ASN A C 1
ATOM 599 O O . ASN A 1 81 ? 5.281 5.155 1.194 1.00 94.88 81 ASN A O 1
ATOM 603 N N . ARG A 1 82 ? 3.353 5.705 2.208 1.00 92.62 82 ARG A N 1
ATOM 604 C CA . ARG A 1 82 ? 3.662 5.019 3.474 1.00 92.62 82 ARG A CA 1
ATOM 605 C C . ARG A 1 82 ? 3.711 3.506 3.275 1.00 92.62 82 ARG A C 1
ATOM 607 O O . ARG A 1 82 ? 4.692 2.890 3.684 1.00 92.62 82 ARG A O 1
ATOM 614 N N . LEU A 1 83 ? 2.726 2.946 2.575 1.00 90.25 83 LEU A N 1
ATOM 615 C CA . LEU A 1 83 ? 2.688 1.523 2.233 1.00 90.25 83 LEU A CA 1
ATOM 616 C C . LEU A 1 83 ? 3.912 1.101 1.406 1.00 90.25 83 LEU A C 1
ATOM 618 O O . LEU A 1 83 ? 4.558 0.105 1.715 1.00 90.25 83 LEU A O 1
ATOM 622 N N . LEU A 1 84 ? 4.285 1.891 0.396 1.00 92.19 84 LEU A N 1
ATOM 623 C CA . LEU A 1 84 ? 5.471 1.615 -0.422 1.00 92.19 84 LEU A CA 1
ATOM 624 C C . LEU A 1 84 ? 6.762 1.602 0.400 1.00 92.19 84 LEU A C 1
ATOM 626 O O . LEU A 1 84 ? 7.580 0.704 0.236 1.00 92.19 84 LEU A O 1
ATOM 630 N N . LYS A 1 85 ? 6.922 2.539 1.341 1.00 91.25 85 LYS A N 1
ATOM 631 C CA . LYS A 1 85 ? 8.082 2.549 2.245 1.00 91.25 85 LYS A CA 1
ATOM 632 C C . LYS A 1 85 ? 8.133 1.306 3.136 1.00 91.25 85 LYS A C 1
ATOM 634 O O . LYS A 1 85 ? 9.209 0.750 3.339 1.00 91.25 85 LYS A O 1
ATOM 639 N N . GLN A 1 86 ? 6.989 0.875 3.668 1.00 85.44 86 GLN A N 1
ATOM 640 C CA . GLN A 1 86 ? 6.894 -0.348 4.473 1.00 85.44 86 GLN A CA 1
ATOM 641 C C . GLN A 1 86 ? 7.253 -1.586 3.641 1.00 85.44 86 GLN A C 1
ATOM 643 O O . GLN A 1 86 ? 8.012 -2.440 4.098 1.00 85.44 86 GLN A O 1
ATOM 648 N N . TYR A 1 87 ? 6.775 -1.647 2.397 1.00 86.69 87 TYR A N 1
ATOM 649 C CA . TYR A 1 87 ? 7.124 -2.704 1.453 1.00 86.69 87 TYR A CA 1
ATOM 650 C C . TYR A 1 87 ? 8.628 -2.732 1.145 1.00 86.69 87 TYR A C 1
ATOM 652 O O . TYR A 1 87 ? 9.247 -3.792 1.227 1.00 86.69 87 TYR A O 1
ATOM 660 N N . ASP A 1 88 ? 9.238 -1.581 0.853 1.00 87.50 88 ASP A N 1
ATOM 661 C CA . ASP A 1 88 ? 10.672 -1.490 0.559 1.00 87.50 88 ASP A CA 1
ATOM 662 C C . ASP A 1 88 ? 11.528 -1.932 1.752 1.00 87.50 88 ASP A C 1
ATOM 664 O O . ASP A 1 88 ? 12.499 -2.671 1.581 1.00 87.50 88 ASP A O 1
ATOM 668 N N . MET A 1 89 ? 11.142 -1.544 2.970 1.00 86.25 89 MET A N 1
ATOM 669 C CA . MET A 1 89 ? 11.807 -1.976 4.202 1.00 86.25 89 MET A CA 1
ATOM 670 C C . MET A 1 89 ? 11.728 -3.497 4.385 1.00 86.25 89 MET A C 1
ATOM 672 O O . MET A 1 89 ? 12.737 -4.144 4.671 1.00 86.25 89 MET A O 1
ATOM 676 N N . MET A 1 90 ? 10.554 -4.088 4.154 1.00 82.50 90 MET A N 1
ATOM 677 C CA . MET A 1 90 ? 10.369 -5.540 4.202 1.00 82.50 90 MET A CA 1
ATOM 678 C C . MET A 1 90 ? 11.230 -6.245 3.145 1.00 82.50 90 MET A C 1
ATOM 680 O O . MET A 1 90 ? 11.915 -7.219 3.450 1.00 82.50 90 MET A O 1
ATOM 684 N N . GLN A 1 91 ? 11.263 -5.734 1.913 1.00 82.81 91 GLN A N 1
ATOM 685 C CA . GLN A 1 91 ? 12.106 -6.278 0.844 1.00 82.81 91 GLN A CA 1
ATOM 686 C C . GLN A 1 91 ? 13.596 -6.205 1.191 1.00 82.81 91 GLN A C 1
ATOM 688 O O . GLN A 1 91 ? 14.338 -7.154 0.933 1.00 82.81 91 GLN A O 1
ATOM 693 N N . GLN A 1 92 ? 14.050 -5.106 1.797 1.00 85.56 92 GLN A N 1
ATOM 694 C CA . GLN A 1 92 ? 15.426 -4.975 2.279 1.00 85.56 92 GLN A CA 1
ATOM 695 C C . GLN A 1 92 ? 15.745 -6.014 3.352 1.00 85.56 92 GLN A C 1
ATOM 697 O O . GLN A 1 92 ? 16.781 -6.671 3.259 1.00 85.56 92 GLN A O 1
ATOM 702 N N . MET A 1 93 ? 14.842 -6.222 4.311 1.00 81.12 93 MET A N 1
ATOM 703 C CA . MET A 1 93 ? 15.000 -7.238 5.351 1.00 81.12 93 MET A CA 1
ATOM 704 C C . MET A 1 93 ? 15.086 -8.649 4.755 1.00 81.12 93 MET A C 1
ATOM 706 O O . MET A 1 93 ? 16.021 -9.388 5.063 1.00 81.12 93 MET A O 1
ATOM 710 N N . VAL A 1 94 ? 14.185 -9.006 3.830 1.00 80.12 94 VAL A N 1
ATOM 711 C CA . VAL A 1 94 ? 14.211 -10.307 3.132 1.00 80.12 94 VAL A CA 1
ATOM 712 C C . VAL A 1 94 ? 15.525 -10.494 2.372 1.00 80.12 94 VAL A C 1
ATOM 714 O O . VAL A 1 94 ? 16.145 -11.554 2.453 1.00 80.12 94 VAL A O 1
ATOM 717 N N . ARG A 1 95 ? 16.000 -9.459 1.669 1.00 83.31 95 ARG A N 1
ATOM 718 C CA . ARG A 1 95 ? 17.283 -9.492 0.947 1.00 83.31 95 ARG A CA 1
ATOM 719 C C . ARG A 1 95 ? 18.474 -9.657 1.885 1.00 83.31 95 ARG A C 1
ATOM 721 O O . ARG A 1 95 ? 19.374 -10.437 1.578 1.00 83.31 95 ARG A O 1
ATOM 728 N N . GLN A 1 96 ? 18.488 -8.953 3.014 1.00 79.00 96 GLN A N 1
ATOM 729 C CA . GLN A 1 96 ? 19.537 -9.081 4.026 1.00 79.00 96 GLN A CA 1
ATOM 730 C C . GLN A 1 96 ? 19.540 -10.484 4.638 1.00 79.00 96 GLN A C 1
ATOM 732 O O . GLN A 1 96 ? 20.598 -11.103 4.727 1.00 79.00 96 GLN A O 1
ATOM 737 N N . MET A 1 97 ? 18.371 -11.036 4.961 1.00 76.12 97 MET A N 1
ATOM 738 C CA . MET A 1 97 ? 18.244 -12.382 5.523 1.00 76.12 97 MET A CA 1
ATOM 739 C C . MET A 1 97 ? 18.662 -13.469 4.516 1.00 76.12 97 MET A C 1
ATOM 741 O O . MET A 1 97 ? 19.436 -14.369 4.849 1.00 76.12 97 MET A O 1
ATOM 745 N N . ALA A 1 98 ? 18.256 -13.336 3.249 1.00 72.81 98 ALA A N 1
ATOM 746 C CA . ALA A 1 98 ? 18.694 -14.213 2.161 1.00 72.81 98 ALA A CA 1
ATOM 747 C C . ALA A 1 98 ? 20.209 -14.100 1.878 1.00 72.81 98 ALA A C 1
ATOM 749 O O . ALA A 1 98 ? 20.871 -15.096 1.569 1.00 72.81 98 ALA A O 1
ATOM 750 N N . GLY A 1 99 ? 20.780 -12.899 2.010 1.00 61.91 99 GLY A N 1
ATOM 751 C CA . GLY A 1 99 ? 22.219 -12.645 1.894 1.00 61.91 99 GLY A CA 1
ATOM 752 C C . GLY A 1 99 ? 23.033 -13.243 3.047 1.00 61.91 99 GLY A C 1
ATOM 753 O O . GLY A 1 99 ? 24.100 -13.819 2.814 1.00 61.91 99 GLY A O 1
ATOM 754 N N . SER A 1 100 ? 22.507 -13.190 4.272 1.00 58.34 100 SER A N 1
ATOM 755 C CA . SER A 1 100 ? 23.110 -13.810 5.457 1.00 58.34 100 SER A CA 1
ATOM 756 C C . SER A 1 100 ? 23.127 -15.337 5.362 1.00 58.34 100 SER A C 1
ATOM 758 O O . SER A 1 100 ? 24.148 -15.947 5.671 1.00 58.34 100 SER A O 1
ATOM 760 N N . GLY A 1 101 ? 22.086 -15.967 4.803 1.00 55.78 101 GLY A N 1
ATOM 761 C CA . GLY A 1 101 ? 22.080 -17.413 4.530 1.00 55.78 101 GLY A CA 1
ATOM 762 C C . GLY A 1 101 ? 23.155 -17.865 3.526 1.00 55.78 101 GLY A C 1
ATOM 763 O O . GLY A 1 101 ? 23.746 -18.937 3.678 1.00 55.78 101 GLY A O 1
ATOM 764 N N . LYS A 1 102 ? 23.485 -17.034 2.524 1.00 53.94 102 LYS A N 1
ATOM 765 C CA . LYS A 1 102 ? 24.599 -17.302 1.589 1.00 53.94 102 LYS A CA 1
ATOM 766 C C . LYS A 1 102 ? 25.976 -17.106 2.232 1.00 53.94 102 LYS A C 1
ATOM 768 O O . LYS A 1 102 ? 26.889 -17.872 1.925 1.00 53.94 102 LYS A O 1
ATOM 773 N N . ARG A 1 103 ? 26.138 -16.132 3.137 1.00 52.66 103 ARG A N 1
ATOM 774 C CA . ARG A 1 103 ? 27.379 -15.966 3.920 1.00 52.66 103 ARG A CA 1
ATOM 775 C C . ARG A 1 103 ? 27.575 -17.097 4.935 1.00 52.66 103 ARG A C 1
ATOM 777 O O . ARG A 1 103 ? 28.687 -17.602 5.042 1.00 52.66 103 ARG A O 1
ATOM 784 N N . MET A 1 104 ? 26.504 -17.581 5.566 1.00 51.09 104 MET A N 1
ATOM 785 C CA . MET A 1 104 ? 26.528 -18.745 6.464 1.00 51.09 104 MET A CA 1
ATOM 786 C C . MET A 1 104 ? 26.987 -20.021 5.738 1.00 51.09 104 MET A C 1
ATOM 788 O O . MET A 1 104 ? 27.848 -20.741 6.234 1.00 51.09 104 MET A O 1
ATOM 792 N N . LYS A 1 105 ? 26.503 -20.266 4.508 1.00 53.62 105 LYS A N 1
ATOM 793 C CA . LYS A 1 105 ? 26.967 -21.395 3.675 1.00 53.62 105 LYS A CA 1
ATOM 794 C C . LYS A 1 105 ? 28.446 -21.305 3.287 1.00 53.62 105 LYS A C 1
ATOM 796 O O . LYS A 1 105 ? 29.066 -22.341 3.072 1.00 53.62 105 LYS A O 1
ATOM 801 N N . LYS A 1 106 ? 29.020 -20.099 3.196 1.00 53.97 106 LYS A N 1
ATOM 802 C CA . LYS A 1 106 ? 30.446 -19.912 2.881 1.00 53.97 106 LYS A CA 1
ATOM 803 C C . LYS A 1 106 ? 31.345 -20.117 4.109 1.00 53.97 106 LYS A C 1
ATOM 805 O O . LYS A 1 106 ? 32.426 -20.668 3.951 1.00 53.97 106 LYS A O 1
ATOM 810 N N . PHE A 1 107 ? 30.878 -19.780 5.314 1.00 53.75 107 PHE A N 1
ATOM 811 C CA . PHE A 1 107 ? 31.589 -20.081 6.567 1.00 53.75 107 PHE A CA 1
ATOM 812 C C . PHE A 1 107 ? 31.444 -21.547 7.013 1.00 53.75 107 PHE A C 1
ATOM 814 O O . PHE A 1 107 ? 32.412 -22.132 7.487 1.00 53.75 107 PHE A O 1
ATOM 821 N N . GLY A 1 108 ? 30.297 -22.193 6.772 1.00 54.53 108 GLY A N 1
ATOM 822 C CA . GLY A 1 108 ? 30.113 -23.625 7.054 1.00 54.53 108 GLY A CA 1
ATOM 823 C C . GLY A 1 108 ? 30.953 -24.554 6.165 1.00 54.53 108 GLY A C 1
ATOM 824 O O . GLY A 1 108 ? 31.251 -25.676 6.557 1.00 54.53 108 GLY A O 1
ATOM 825 N N . LYS A 1 109 ? 31.388 -24.084 4.987 1.00 54.75 109 LYS A N 1
ATOM 826 C CA . LYS A 1 109 ? 32.258 -24.845 4.073 1.00 54.75 109 LYS A CA 1
ATOM 827 C C . LYS A 1 109 ? 33.759 -24.650 4.325 1.00 54.75 109 LYS A C 1
ATOM 829 O O . LYS A 1 109 ? 34.558 -25.258 3.625 1.00 54.75 109 LYS A O 1
ATOM 834 N N . MET A 1 110 ? 34.132 -23.815 5.299 1.00 55.91 110 MET A N 1
ATOM 835 C CA . MET A 1 110 ? 35.529 -23.531 5.660 1.00 55.91 110 MET A CA 1
ATOM 836 C C . MET A 1 110 ? 35.902 -24.064 7.058 1.00 55.91 110 MET A C 1
ATOM 838 O O . MET A 1 110 ? 37.065 -24.006 7.433 1.00 55.91 110 MET A O 1
ATOM 842 N N . GLY A 1 111 ? 34.931 -24.618 7.802 1.00 53.09 111 GLY A N 1
ATOM 843 C CA . GLY A 1 111 ? 35.130 -25.300 9.092 1.00 53.09 111 GLY A CA 1
ATOM 844 C C . GLY A 1 111 ? 35.196 -26.832 9.014 1.00 53.09 111 GLY A C 1
ATOM 845 O O . GLY A 1 111 ? 35.404 -27.481 10.031 1.00 53.09 111 GLY A O 1
ATOM 846 N N . ALA A 1 112 ? 35.041 -27.420 7.825 1.00 53.72 112 ALA A N 1
ATOM 847 C CA . ALA A 1 112 ? 35.289 -28.839 7.583 1.00 53.72 112 ALA A CA 1
ATOM 848 C C . ALA A 1 112 ? 36.627 -28.987 6.849 1.00 53.72 112 ALA A C 1
ATOM 850 O O . ALA A 1 112 ? 36.652 -29.210 5.641 1.00 53.72 112 ALA A O 1
ATOM 851 N N . ILE A 1 113 ? 37.735 -28.798 7.572 1.00 56.91 113 ILE A N 1
ATOM 852 C CA . ILE A 1 113 ? 39.032 -29.357 7.174 1.00 56.91 113 ILE A CA 1
ATOM 853 C C . ILE A 1 113 ? 39.005 -30.817 7.653 1.00 56.91 113 ILE A C 1
ATOM 855 O O . ILE A 1 113 ? 39.043 -31.047 8.862 1.00 56.91 113 ILE A O 1
ATOM 859 N N . PRO A 1 114 ? 38.890 -31.814 6.760 1.00 49.91 114 PRO A N 1
ATOM 860 C CA . PRO A 1 114 ? 39.056 -33.208 7.131 1.00 49.91 114 PRO A CA 1
ATOM 861 C C . PRO A 1 114 ? 40.560 -33.485 7.167 1.00 49.91 114 PRO A C 1
ATOM 863 O O . PRO A 1 114 ? 41.196 -33.512 6.116 1.00 49.91 114 PRO A O 1
ATOM 866 N N . GLY A 1 115 ? 41.153 -33.629 8.355 1.00 55.31 115 GLY A N 1
ATOM 867 C CA . GLY A 1 115 ? 42.597 -33.877 8.410 1.00 55.31 115 GLY A CA 1
ATOM 868 C C . GLY A 1 115 ? 43.298 -33.890 9.765 1.00 55.31 115 GLY A C 1
ATOM 869 O O . GLY A 1 115 ? 44.497 -33.654 9.782 1.00 55.31 115 GLY A O 1
ATOM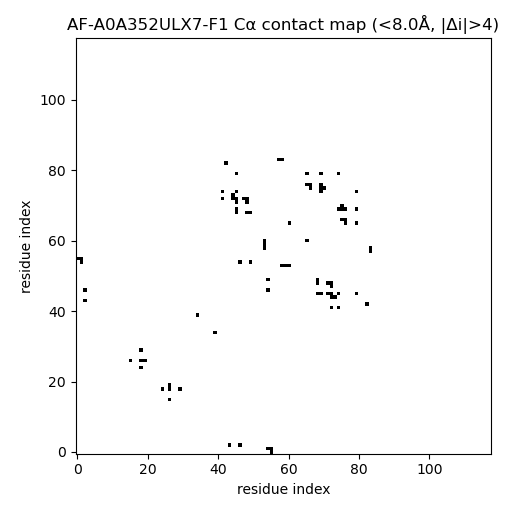 870 N N . LEU A 1 116 ? 42.617 -34.171 10.879 1.00 51.50 116 LEU A N 1
ATOM 871 C CA . LEU A 1 116 ? 43.299 -34.537 12.130 1.00 51.50 116 LEU A CA 1
ATOM 872 C C . LEU A 1 116 ? 43.097 -36.030 12.394 1.00 51.50 116 LEU A C 1
ATOM 874 O O . LEU A 1 116 ? 42.217 -36.451 13.140 1.00 51.50 116 LEU A O 1
ATOM 878 N N . GLY A 1 117 ? 43.901 -36.812 11.680 1.00 50.75 117 GLY A N 1
ATOM 879 C CA . GLY A 1 117 ? 44.310 -38.154 12.060 1.00 50.75 117 GLY A CA 1
ATOM 880 C C . GLY A 1 117 ? 45.834 -38.147 12.205 1.00 50.75 117 GLY A C 1
ATOM 881 O O . GLY A 1 117 ? 46.500 -37.558 11.351 1.00 50.75 117 GLY A O 1
ATOM 882 N N . PHE A 1 118 ? 46.305 -38.824 13.258 1.00 43.94 118 PHE A N 1
ATOM 883 C CA . PHE A 1 118 ? 47.662 -38.897 13.831 1.00 43.94 118 PHE A CA 1
ATOM 884 C C . PHE A 1 118 ? 48.013 -37.801 14.842 1.00 43.94 118 PHE A C 1
ATOM 886 O O . PHE A 1 118 ? 48.086 -36.613 14.466 1.00 43.94 118 PHE A O 1
#

Solvent-accessible surface area (backbone atoms only — not comparable to full-atom values): 7055 Å² total; per-residue (Å²): 110,73,65,58,58,54,47,58,58,68,67,50,75,54,68,69,64,56,43,74,70,44,90,92,55,61,62,69,70,51,66,73,60,63,78,48,63,68,59,51,51,51,51,49,33,42,57,70,42,44,55,72,72,43,68,78,38,62,86,75,63,46,74,69,54,37,51,54,21,16,66,67,35,78,50,51,58,66,57,53,52,52,52,51,52,53,49,52,52,51,52,50,51,53,50,51,53,58,48,48,54,56,52,50,58,56,55,62,65,68,73,67,76,89,77,91,74,134

Mean predicted aligned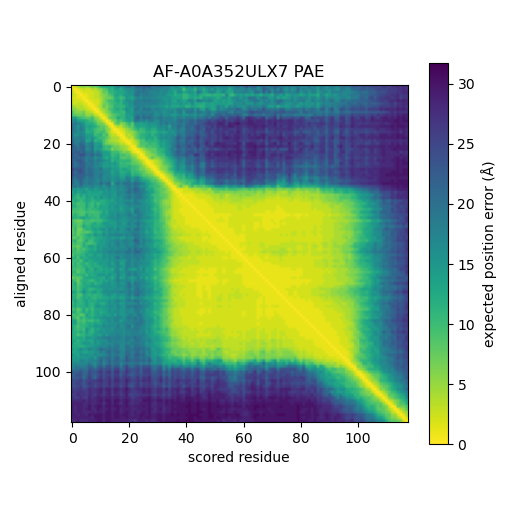 error: 14.38 Å

Secondary structure (DSSP, 8-state):
-HHHHHHHHHSS--HHHHHTTSTT--HHHHHT----HHHHHHHHHHHHTS-HHHHH-GGG--HHHHHHHHHHHT--HHHHHHHHHHHHHHHHHHHHHHHHHHHHHHHHTTS-------

Foldseek 3Di:
DVLVVLVVVVPPPDPPVVQVVDPPDDVVVVVVVPVPVVLSLLVNLLLVQDDPVCNVPVVVDDPVNLVSSCVRSVHHSVSSVVVVVVVVVVVVVVVVVVVVVVVVVVVVVVPPPPDPDD

Radius of gyration: 20.85 Å; Cα contacts (8 Å, |Δi|>4): 45; chains: 1; bounding box: 58×49×40 Å

pLDDT: mean 73.53, std 18.9, range [43.56, 97.88]

Sequence (118 aa):
HYYEQLVSLKGMGSMEDLAGMIPGMDAKALKGASFDEKALSRTEAIILSMTPKERDNPGILNSARKKRIAAGSGTSVVDINRLLKQYDMMQQMVRQMAGSGKRMKKFGKMGAIPGLGF

Nearest PDB structures (foldseek):
  2xxa-assembly1_A  TM=8.880E-01  e=9.319E-06  Escherichia coli K-12
  5gaf-assembly1_i  TM=8.390E-01  e=5.222E-05  Escherichia coli
  5nco-assembly1_i  TM=7.449E-01  e=5.554E-05  Escherichia coli
  7epk-assembly1_A  TM=6.911E-01  e=2.023E-04  Aeropyrum pernix K1
  6z1p-assembly1_AT  TM=6.913E-01  e=1.250E-02  Tetrahymena thermophila SB210